Protein AF-A0A1T5CUP4-F1 (afdb_monomer)

Solvent-accessible surface area (backbone atoms only — not comparable to full-atom values): 6952 Å² total; per-residue (Å²): 133,87,83,72,72,89,68,68,78,17,70,50,44,20,24,32,40,32,34,32,39,70,44,103,41,45,92,84,32,72,38,71,84,4,28,46,71,80,45,76,44,82,78,42,64,52,91,97,54,70,20,29,56,61,45,30,52,75,74,68,69,47,47,60,61,53,47,62,74,63,45,82,56,84,65,60,70,48,52,28,31,39,35,44,26,22,32,49,62,42,76,37,80,79,78,91,37,70,70,46,75,51,70,47,58,75,48,76,45,77,48,51,77,71,60,61,69,72,111

Nearest PDB structures (foldseek):
  7f5z-assembly1_B-2  TM=2.171E-01  e=7.862E-02  Mycobacterium tuberculosis H37Rv
  8gw5-assembly1_B-2  TM=2.230E-01  e=4.053E-01  Staphylococcus aureus subsp. aureus ED98
  7pmn-assembly1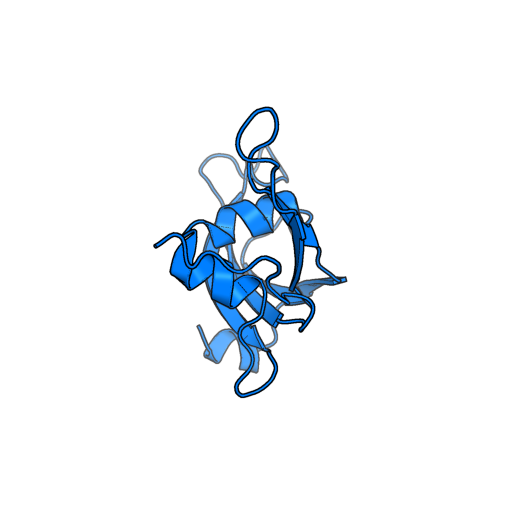_5  TM=1.965E-01  e=1.054E-01  Saccharomyces cerevisiae
  6xtx-assembly1_5  TM=1.970E-01  e=4.831E-01  Homo sapiens
  8s0a-assembly1_6  TM=2.155E-01  e=1.097E+00  Homo sapiens

Mean predicted aligned error: 5.61 Å

Sequence (119 aa):
MNDEPERIDLSSPEDVLIEVIADESPYERRDWKGFKIDTCTVIGGKDGVTGAASYEQSYGGFLDYVLEDIVDCPKQEGWFVVEGVTAEFYKGDGWATDDNIDFECVGIRPATDEERAMA

Structure (mmCIF, N/CA/C/O backbone):
data_AF-A0A1T5CUP4-F1
#
_entry.id   AF-A0A1T5CUP4-F1
#
loop_
_atom_site.group_PDB
_atom_site.id
_atom_site.type_symbol
_atom_site.label_atom_id
_atom_site.label_alt_id
_atom_site.label_comp_id
_atom_site.label_asym_id
_atom_site.label_entity_id
_atom_site.label_seq_id
_atom_site.pdbx_PDB_ins_code
_atom_site.Cartn_x
_atom_site.Cartn_y
_atom_site.Cartn_z
_atom_site.occupancy
_atom_site.B_iso_or_equiv
_atom_site.auth_seq_id
_atom_site.auth_comp_id
_atom_site.auth_asym_id
_atom_site.auth_atom_id
_atom_site.pdbx_PDB_model_num
ATOM 1 N N . MET A 1 1 ? 28.934 4.507 -15.491 1.00 39.47 1 MET A N 1
ATOM 2 C CA . MET A 1 1 ? 28.253 3.271 -15.912 1.00 39.47 1 MET A CA 1
ATOM 3 C C . MET A 1 1 ? 26.833 3.454 -15.426 1.00 39.47 1 MET A C 1
ATOM 5 O O . MET A 1 1 ? 26.652 3.498 -14.219 1.00 39.47 1 MET A O 1
ATOM 9 N N . ASN A 1 2 ? 25.907 3.780 -16.331 1.00 47.56 2 ASN A N 1
ATOM 10 C CA . ASN A 1 2 ? 24.488 3.889 -15.991 1.00 47.56 2 ASN A CA 1
ATOM 11 C C . ASN A 1 2 ? 23.927 2.470 -16.044 1.00 47.56 2 ASN A C 1
ATOM 13 O O . ASN A 1 2 ? 23.595 1.995 -17.125 1.00 47.56 2 ASN A O 1
ATOM 17 N N . ASP A 1 3 ? 23.901 1.802 -14.895 1.00 52.84 3 ASP A N 1
ATOM 18 C CA . ASP A 1 3 ? 23.304 0.474 -14.716 1.00 52.84 3 ASP A CA 1
ATOM 19 C C . ASP A 1 3 ? 21.844 0.596 -14.244 1.00 52.84 3 ASP A C 1
ATOM 21 O O . ASP A 1 3 ? 21.383 -0.179 -13.410 1.00 52.84 3 ASP A O 1
ATOM 25 N N . GLU A 1 4 ? 21.103 1.592 -14.738 1.00 54.78 4 GLU A N 1
ATOM 26 C CA . GLU A 1 4 ? 19.662 1.644 -14.491 1.00 54.78 4 GLU A CA 1
ATOM 27 C C . GLU A 1 4 ? 18.961 0.682 -15.458 1.00 54.78 4 GLU A C 1
ATOM 29 O O . GLU A 1 4 ? 19.130 0.808 -16.683 1.00 54.78 4 GLU A O 1
ATOM 34 N N . PRO A 1 5 ? 18.217 -0.310 -14.933 1.00 63.12 5 PRO A N 1
ATOM 35 C CA . PRO A 1 5 ? 17.614 -1.356 -15.745 1.00 63.12 5 PRO A CA 1
ATOM 36 C C . PRO A 1 5 ? 16.710 -0.752 -16.825 1.00 63.12 5 PRO A C 1
ATOM 38 O O . PRO A 1 5 ? 15.975 0.201 -16.595 1.00 63.12 5 PRO A O 1
ATOM 41 N N . GLU A 1 6 ? 16.758 -1.303 -18.042 1.00 65.62 6 GLU A N 1
ATOM 42 C CA . GLU A 1 6 ? 15.866 -0.875 -19.135 1.00 65.62 6 GLU A CA 1
ATOM 43 C C . GLU A 1 6 ? 14.388 -1.153 -18.827 1.00 65.62 6 GLU A C 1
ATOM 45 O O . GLU A 1 6 ? 13.507 -0.543 -19.428 1.00 65.62 6 GLU A O 1
ATOM 50 N N . ARG A 1 7 ? 14.126 -2.076 -17.895 1.00 71.62 7 ARG A N 1
ATOM 51 C CA . ARG A 1 7 ? 12.799 -2.443 -17.417 1.00 71.62 7 ARG A CA 1
ATOM 52 C C . ARG A 1 7 ? 12.901 -3.047 -16.019 1.00 71.62 7 ARG A C 1
ATOM 54 O O . ARG A 1 7 ? 13.742 -3.916 -15.792 1.00 71.62 7 ARG A O 1
ATOM 61 N N . ILE A 1 8 ? 12.013 -2.631 -15.126 1.00 83.69 8 ILE A N 1
ATOM 62 C CA . ILE A 1 8 ? 11.800 -3.254 -13.816 1.00 83.69 8 ILE A CA 1
ATOM 63 C C . ILE A 1 8 ? 10.455 -3.982 -13.886 1.00 83.69 8 ILE A C 1
ATOM 65 O O . ILE A 1 8 ? 9.480 -3.431 -14.395 1.00 83.69 8 ILE A O 1
ATOM 69 N N . ASP A 1 9 ? 10.414 -5.241 -13.452 1.00 88.19 9 ASP A N 1
ATOM 70 C CA . ASP A 1 9 ? 9.164 -5.999 -13.366 1.00 88.19 9 ASP A CA 1
ATOM 71 C C . ASP A 1 9 ? 8.546 -5.810 -11.978 1.00 88.19 9 ASP A C 1
ATOM 73 O O . ASP A 1 9 ? 8.999 -6.417 -11.011 1.00 88.19 9 ASP A O 1
ATOM 77 N N . LEU A 1 10 ? 7.527 -4.952 -11.901 1.00 92.31 10 LEU A N 1
ATOM 78 C CA . LEU A 1 10 ? 6.756 -4.658 -10.688 1.00 92.31 10 LEU A CA 1
ATOM 79 C C . LEU A 1 10 ? 5.325 -5.224 -10.774 1.00 92.31 10 LEU A C 1
ATOM 81 O O . LEU A 1 10 ? 4.418 -4.767 -10.079 1.00 92.31 10 LEU A O 1
ATOM 85 N N . SER A 1 11 ? 5.118 -6.233 -11.630 1.00 94.00 11 SER A N 1
ATOM 86 C CA . SER A 1 11 ? 3.806 -6.856 -11.857 1.00 94.00 11 SER A CA 1
ATOM 87 C C . SER A 1 11 ? 3.409 -7.887 -10.797 1.00 94.00 11 SER A C 1
ATOM 89 O O . SER A 1 11 ? 2.272 -8.358 -10.789 1.00 94.00 11 SER A O 1
ATOM 91 N N . SER A 1 12 ? 4.334 -8.274 -9.910 1.00 95.06 12 SER A N 1
ATOM 92 C CA . SER A 1 12 ? 4.017 -9.172 -8.799 1.00 95.06 12 SER A CA 1
ATOM 93 C C . SER A 1 12 ? 3.212 -8.409 -7.742 1.00 95.06 12 SER A C 1
ATOM 95 O O . SER A 1 12 ? 3.762 -7.470 -7.168 1.00 95.06 12 SER A O 1
ATOM 97 N N . PRO A 1 13 ? 1.958 -8.808 -7.458 1.00 96.69 13 PRO A N 1
ATOM 98 C CA . PRO A 1 13 ? 1.101 -8.087 -6.526 1.00 96.69 13 PRO A CA 1
ATOM 99 C C . PRO A 1 13 ? 1.613 -8.198 -5.089 1.00 96.69 13 PRO A C 1
ATOM 101 O O . PRO A 1 13 ? 2.053 -9.273 -4.663 1.00 96.69 13 PRO A O 1
ATOM 104 N N . GLU A 1 14 ? 1.507 -7.097 -4.352 1.00 97.56 14 GLU A N 1
ATOM 105 C CA . GLU A 1 14 ? 1.799 -7.013 -2.921 1.00 97.56 14 GLU A CA 1
ATOM 106 C C . GLU A 1 14 ? 0.615 -6.420 -2.155 1.00 97.56 14 GLU A C 1
ATOM 108 O O . GLU A 1 14 ? -0.045 -5.500 -2.631 1.00 97.56 14 GLU A O 1
ATOM 113 N N . ASP A 1 15 ? 0.360 -6.936 -0.956 1.00 97.69 15 ASP A N 1
ATOM 114 C CA . ASP A 1 15 ? -0.683 -6.408 -0.077 1.00 97.69 15 ASP A CA 1
ATOM 115 C C . ASP A 1 15 ? -0.041 -5.515 0.982 1.00 97.69 15 ASP A C 1
ATOM 117 O O . ASP A 1 15 ? 0.969 -5.886 1.593 1.00 97.69 15 ASP A O 1
ATOM 121 N N . VAL A 1 16 ? -0.640 -4.350 1.225 1.00 97.38 16 VAL A N 1
ATOM 122 C CA . VAL A 1 16 ? -0.112 -3.354 2.162 1.00 97.38 16 VAL A CA 1
ATOM 123 C C . VAL A 1 16 ? -1.116 -3.093 3.275 1.00 97.38 16 VAL A C 1
ATOM 125 O O . VAL A 1 16 ? -2.243 -2.668 3.028 1.00 97.38 16 VAL A O 1
ATOM 128 N N . LEU A 1 17 ? -0.695 -3.330 4.513 1.00 97.50 17 LEU A N 1
ATOM 129 C CA . LEU A 1 17 ? -1.415 -2.944 5.716 1.00 97.50 17 LEU A CA 1
ATOM 130 C C . LEU A 1 17 ? -1.189 -1.458 5.980 1.00 97.50 17 LEU A C 1
ATOM 132 O O . LEU A 1 17 ? -0.042 -1.017 6.043 1.00 97.50 17 LEU A O 1
ATOM 136 N N . ILE A 1 18 ? -2.271 -0.709 6.170 1.00 97.19 18 ILE A N 1
ATOM 137 C CA . ILE A 1 18 ? -2.233 0.713 6.502 1.00 97.19 18 ILE A CA 1
ATOM 138 C C . ILE A 1 18 ? -3.033 1.017 7.767 1.00 97.19 18 ILE A C 1
ATOM 140 O O . ILE A 1 18 ? -4.110 0.453 7.988 1.00 97.19 18 ILE A O 1
ATOM 144 N N . GLU A 1 19 ? -2.533 1.953 8.567 1.00 96.81 19 GLU A N 1
ATOM 145 C CA . GLU A 1 19 ? -3.297 2.599 9.633 1.00 96.81 19 GLU A CA 1
ATOM 146 C C . GLU A 1 19 ? -3.798 3.955 9.149 1.00 96.81 19 GLU A C 1
ATOM 148 O O . GLU A 1 19 ? -3.012 4.841 8.819 1.00 96.81 19 GLU A O 1
ATOM 153 N N . VAL A 1 20 ? -5.116 4.121 9.119 1.00 96.38 20 VAL A N 1
ATOM 154 C CA . VAL A 1 20 ? -5.764 5.385 8.782 1.00 96.38 20 VAL A CA 1
ATOM 155 C C . VAL A 1 20 ? -6.179 6.074 10.070 1.00 96.38 20 VAL A C 1
ATOM 157 O O . VAL A 1 20 ? -6.969 5.527 10.845 1.00 96.38 20 VAL A O 1
ATOM 160 N N . ILE A 1 21 ? -5.697 7.296 10.267 1.00 94.88 21 ILE A N 1
ATOM 161 C CA . ILE A 1 21 ? -6.063 8.138 11.408 1.00 94.88 21 ILE A CA 1
ATOM 162 C C . ILE A 1 21 ? -6.709 9.434 10.937 1.00 94.88 21 ILE A C 1
ATOM 164 O O . ILE A 1 21 ? -6.508 9.886 9.804 1.00 94.88 21 ILE A O 1
ATOM 168 N N . ALA A 1 22 ? -7.508 10.039 11.809 1.00 92.38 22 ALA A N 1
ATOM 169 C CA . ALA A 1 22 ? -8.023 11.372 11.577 1.00 92.38 22 ALA A CA 1
ATOM 170 C C . ALA A 1 22 ? -6.872 12.383 11.558 1.00 92.38 22 ALA A C 1
ATOM 172 O O . ALA A 1 22 ? -6.012 12.388 12.442 1.00 92.38 22 ALA A O 1
ATOM 173 N N . ASP A 1 23 ? -6.894 13.274 10.572 1.00 83.62 23 ASP A N 1
ATOM 174 C CA . ASP A 1 23 ? -6.109 14.502 10.636 1.00 83.62 23 ASP A CA 1
ATOM 175 C C . ASP A 1 23 ? -6.905 15.577 11.400 1.00 83.62 23 ASP A C 1
ATOM 177 O O . ASP A 1 23 ? -7.983 15.303 11.923 1.00 83.62 23 ASP A O 1
ATOM 181 N N . GLU A 1 24 ? -6.429 16.817 11.493 1.00 74.31 24 GLU A N 1
ATOM 182 C CA . GLU A 1 24 ? -7.092 17.875 12.277 1.00 74.31 24 GLU A CA 1
ATOM 183 C C . GLU A 1 24 ? -8.516 18.246 11.783 1.00 74.31 24 GLU A C 1
ATOM 185 O O . GLU A 1 24 ? -9.255 18.931 12.492 1.00 74.31 24 GLU A O 1
ATOM 190 N N . SER A 1 25 ? -8.940 17.798 10.589 1.00 69.44 25 SER A N 1
ATOM 191 C CA . SER A 1 25 ? -10.218 18.173 9.939 1.00 69.44 25 SER A CA 1
ATOM 192 C C . SER A 1 25 ? -11.121 17.000 9.469 1.00 69.44 25 SER A C 1
ATOM 194 O O . SER A 1 25 ? -11.726 17.087 8.394 1.00 69.44 25 SER A O 1
ATOM 196 N N . PRO A 1 26 ? -11.318 15.918 10.249 1.00 65.88 26 PRO A N 1
ATOM 197 C CA . PRO A 1 26 ? -11.981 14.692 9.779 1.00 65.88 26 PRO A CA 1
ATOM 198 C C . PRO A 1 26 ? -13.515 14.833 9.734 1.00 65.88 26 PRO A C 1
ATOM 200 O O . PRO A 1 26 ? -14.220 14.125 9.016 1.00 65.88 26 PRO A O 1
ATOM 203 N N . TYR A 1 27 ? -14.065 15.771 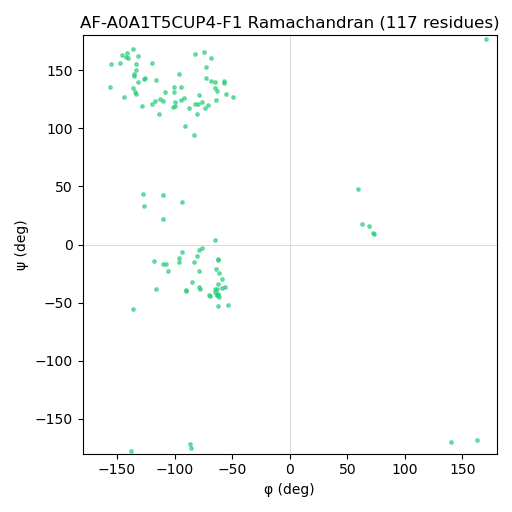10.513 1.00 67.75 27 TYR A N 1
ATOM 204 C CA . TYR A 1 27 ? -15.507 16.003 10.630 1.00 67.75 27 TYR A CA 1
ATOM 205 C C . TYR A 1 27 ? -16.058 16.891 9.508 1.00 67.75 27 TYR A C 1
ATOM 207 O O . TYR A 1 27 ? -17.270 16.926 9.289 1.00 67.75 27 TYR A O 1
ATOM 215 N N . GLU A 1 28 ? -15.172 17.580 8.784 1.00 76.25 28 GLU A N 1
ATOM 216 C CA . GLU A 1 28 ? -15.516 18.473 7.675 1.00 76.25 28 GLU A CA 1
ATOM 217 C C . GLU A 1 28 ? -15.182 17.863 6.307 1.00 76.25 28 GLU A C 1
ATOM 219 O O . GLU A 1 28 ? -15.796 18.237 5.304 1.00 76.25 28 GLU A O 1
ATOM 224 N N . ARG A 1 29 ? -14.245 16.903 6.251 1.00 81.12 29 ARG A N 1
ATOM 225 C CA . ARG A 1 29 ? -13.790 16.249 5.017 1.00 81.12 29 ARG A CA 1
ATOM 226 C C . ARG A 1 29 ? -13.712 14.734 5.178 1.00 81.12 29 ARG A C 1
ATOM 228 O O . ARG A 1 29 ? -13.141 14.230 6.132 1.00 81.12 29 ARG A O 1
ATOM 235 N N . ARG A 1 30 ? -14.297 14.010 4.219 1.00 84.88 30 ARG A N 1
ATOM 236 C CA . ARG A 1 30 ? -14.332 12.534 4.174 1.00 84.88 30 ARG A CA 1
ATOM 237 C C . ARG A 1 30 ? -13.459 11.978 3.046 1.00 84.88 30 ARG A C 1
ATOM 239 O O . ARG A 1 30 ? -13.898 11.109 2.294 1.00 84.88 30 ARG A O 1
ATOM 246 N N . ASP A 1 31 ? -12.279 12.556 2.900 1.00 90.88 31 ASP A N 1
ATOM 247 C CA . ASP A 1 31 ? -11.237 12.215 1.933 1.00 90.88 31 ASP A CA 1
ATOM 248 C C . ASP A 1 31 ? -9.863 12.263 2.632 1.00 90.88 31 ASP A C 1
ATOM 250 O O . ASP A 1 31 ? -9.787 12.559 3.828 1.00 90.88 31 ASP A O 1
ATOM 254 N N . TRP A 1 32 ? -8.780 12.028 1.890 1.00 92.69 32 TRP A N 1
ATOM 255 C CA . TRP A 1 32 ? -7.398 12.104 2.389 1.00 92.69 32 TRP A CA 1
ATOM 256 C C . TRP A 1 32 ? -6.945 13.514 2.829 1.00 92.69 32 TRP A C 1
ATOM 258 O O . TRP A 1 32 ? -5.800 13.721 3.197 1.00 92.69 32 TRP A O 1
ATOM 268 N N . LYS A 1 33 ? -7.823 14.529 2.818 1.00 89.88 33 LYS A N 1
ATOM 269 C CA . LYS A 1 33 ? -7.550 15.831 3.461 1.00 89.88 33 LYS A CA 1
ATOM 270 C C . LYS A 1 33 ? -8.145 15.935 4.863 1.00 89.88 33 LYS A C 1
ATOM 272 O O . LYS A 1 33 ? -7.916 16.937 5.536 1.00 89.88 33 LYS A O 1
ATOM 277 N N . GLY A 1 34 ? -9.004 14.991 5.248 1.00 91.38 34 GLY A N 1
ATOM 278 C CA . GLY A 1 34 ? -9.529 14.847 6.608 1.00 91.38 34 GLY A CA 1
ATOM 279 C C . GLY A 1 34 ? -8.935 13.651 7.354 1.00 91.38 34 GLY A C 1
ATOM 280 O O . GLY A 1 34 ? -9.027 13.592 8.576 1.00 91.38 34 GLY A O 1
ATOM 281 N N . PHE A 1 35 ? -8.320 12.723 6.627 1.00 94.06 35 PHE A N 1
ATOM 282 C CA . PHE A 1 35 ? -7.653 11.527 7.132 1.00 94.06 35 PHE A CA 1
ATOM 283 C C . PHE A 1 35 ? -6.284 11.411 6.479 1.00 94.06 35 PHE A C 1
ATOM 285 O O . PHE A 1 35 ? -6.073 11.996 5.424 1.00 94.06 35 PHE A O 1
ATOM 292 N N . LYS A 1 36 ? -5.397 10.616 7.062 1.00 94.00 36 LYS A N 1
ATOM 293 C CA . LYS A 1 36 ? -4.087 10.300 6.487 1.00 94.00 36 LYS A CA 1
ATOM 294 C C . LYS A 1 36 ? -3.684 8.873 6.824 1.00 94.00 36 LYS A C 1
ATOM 296 O O . LYS A 1 36 ? -4.240 8.283 7.758 1.00 94.00 36 LYS A O 1
ATOM 301 N N . ILE A 1 37 ? -2.706 8.351 6.098 1.00 95.44 37 ILE A N 1
ATOM 302 C CA . ILE A 1 37 ? -2.021 7.109 6.459 1.00 95.44 37 ILE A CA 1
ATOM 303 C C . ILE A 1 37 ? -0.932 7.434 7.497 1.00 95.44 37 ILE A C 1
ATOM 305 O O . ILE A 1 37 ? -0.059 8.257 7.243 1.00 95.44 37 ILE A O 1
ATOM 309 N N . ASP A 1 38 ? -0.997 6.827 8.685 1.00 94.12 38 ASP A N 1
ATOM 310 C CA . ASP A 1 38 ? 0.020 7.002 9.741 1.00 94.12 38 ASP A CA 1
ATOM 311 C C . ASP A 1 38 ? 1.141 5.967 9.625 1.00 94.12 38 ASP A C 1
ATOM 313 O O . ASP A 1 38 ? 2.321 6.274 9.788 1.00 94.12 38 ASP A O 1
ATOM 317 N N . THR A 1 39 ? 0.767 4.730 9.296 1.00 91.81 39 THR A N 1
ATOM 318 C CA . 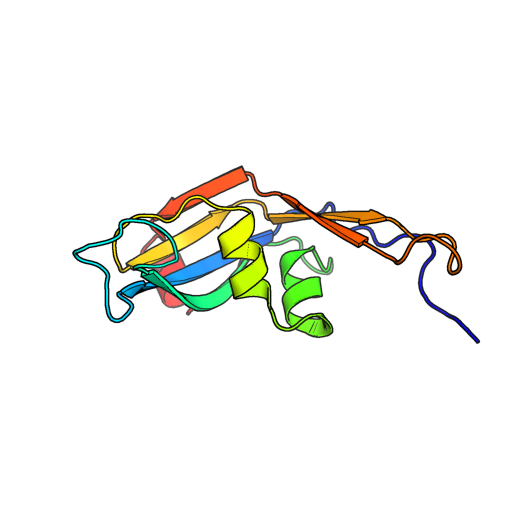THR A 1 39 ? 1.702 3.627 9.077 1.00 91.81 39 THR A CA 1
ATOM 319 C C . THR A 1 39 ? 1.324 2.850 7.823 1.00 91.81 39 THR A C 1
ATOM 321 O O . THR A 1 39 ? 0.145 2.695 7.506 1.00 91.81 39 THR A O 1
ATOM 324 N N . CYS A 1 40 ? 2.333 2.360 7.100 1.00 92.19 40 CYS A N 1
ATOM 325 C CA . CYS A 1 40 ? 2.169 1.434 5.983 1.00 92.19 40 CYS A CA 1
ATOM 326 C C . CYS A 1 40 ? 3.211 0.308 6.074 1.00 92.19 40 CYS A C 1
ATOM 328 O O . CYS A 1 40 ? 4.38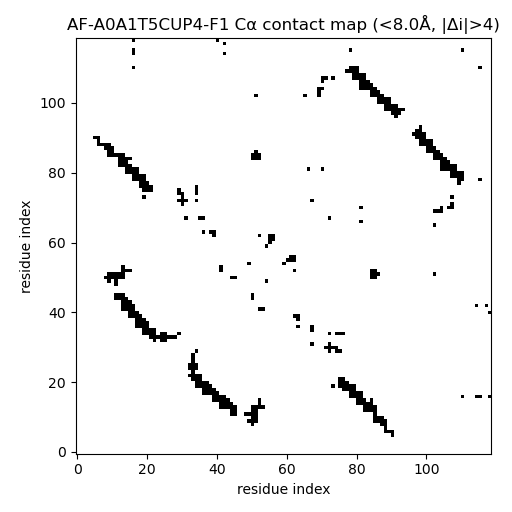2 0.544 6.376 1.00 92.19 40 CYS A O 1
ATOM 330 N N . THR A 1 41 ? 2.788 -0.939 5.872 1.00 93.44 41 THR A N 1
ATOM 331 C CA . THR A 1 41 ? 3.639 -2.135 5.976 1.00 93.44 41 THR A CA 1
ATOM 332 C C . THR A 1 41 ? 3.236 -3.157 4.923 1.00 93.44 41 THR A C 1
ATOM 334 O O . THR A 1 41 ? 2.071 -3.535 4.840 1.00 93.44 41 THR A O 1
ATOM 337 N N . VAL A 1 42 ? 4.192 -3.636 4.126 1.00 94.81 42 VAL A N 1
ATOM 338 C CA . VAL A 1 42 ? 3.949 -4.725 3.169 1.00 94.81 42 VAL A CA 1
ATOM 339 C C . VAL A 1 42 ? 3.765 -6.037 3.940 1.00 94.81 42 VAL A C 1
ATOM 341 O O . VAL A 1 42 ? 4.660 -6.462 4.670 1.00 94.81 42 VAL A O 1
ATOM 344 N N . ILE A 1 43 ? 2.601 -6.673 3.791 1.00 94.62 43 ILE A N 1
ATOM 345 C CA . ILE A 1 43 ? 2.210 -7.895 4.522 1.00 94.62 43 ILE A CA 1
ATOM 346 C C . ILE A 1 43 ? 1.961 -9.101 3.610 1.00 94.62 43 ILE A C 1
ATOM 348 O O . ILE A 1 43 ? 1.909 -10.233 4.092 1.00 94.62 43 ILE A O 1
ATOM 352 N N . GLY A 1 44 ? 1.823 -8.878 2.304 1.00 90.00 44 GLY A N 1
ATOM 353 C CA . GLY A 1 44 ? 1.612 -9.921 1.306 1.00 90.00 44 GLY A CA 1
ATOM 354 C C . GLY A 1 44 ? 2.490 -9.695 0.085 1.00 90.00 44 GLY A C 1
ATOM 355 O O . GLY A 1 44 ? 2.777 -8.560 -0.280 1.00 90.00 44 GLY A O 1
ATOM 356 N N . GLY A 1 45 ? 2.927 -10.783 -0.542 1.00 91.25 45 GLY A N 1
ATOM 357 C CA . GLY A 1 45 ? 3.803 -10.744 -1.705 1.00 91.25 45 GLY A CA 1
ATOM 358 C C . GLY A 1 45 ? 4.319 -12.131 -2.064 1.00 91.25 45 GLY A C 1
ATOM 359 O O . GLY A 1 45 ? 4.040 -13.124 -1.386 1.00 91.25 45 GLY A O 1
ATOM 360 N N . LYS A 1 46 ? 5.076 -12.215 -3.156 1.00 90.69 46 LYS A N 1
ATOM 361 C CA . LYS A 1 46 ? 5.690 -13.466 -3.600 1.00 90.69 46 LYS A CA 1
ATOM 362 C C . LYS A 1 46 ? 7.115 -13.577 -3.064 1.00 90.69 46 LYS A C 1
ATOM 364 O O . LYS A 1 46 ? 7.954 -12.733 -3.361 1.00 90.69 46 LYS A O 1
ATOM 369 N N . ASP A 1 47 ? 7.406 -14.667 -2.355 1.00 87.25 47 ASP A N 1
ATOM 370 C CA . ASP A 1 47 ? 8.737 -14.936 -1.800 1.00 87.25 47 ASP A CA 1
ATOM 371 C C . ASP A 1 47 ? 9.861 -14.757 -2.832 1.00 87.25 47 ASP A C 1
ATOM 373 O O . ASP A 1 47 ? 9.853 -15.354 -3.915 1.00 87.25 47 ASP A O 1
ATOM 377 N N . GLY A 1 48 ? 10.859 -13.950 -2.464 1.00 85.38 48 GLY A N 1
ATOM 378 C CA . GLY A 1 48 ? 12.033 -13.674 -3.292 1.00 85.38 48 GLY A CA 1
ATOM 379 C C . GLY A 1 48 ? 11.775 -12.760 -4.494 1.00 85.38 48 GLY A C 1
ATOM 380 O O . GLY A 1 48 ? 12.667 -12.625 -5.331 1.00 85.38 48 GLY A O 1
ATOM 381 N N . VAL A 1 49 ? 10.595 -12.143 -4.594 1.00 88.69 49 VAL A N 1
ATOM 382 C CA . VAL A 1 49 ? 10.253 -11.152 -5.620 1.00 88.69 49 VAL A CA 1
ATOM 383 C C . VAL A 1 49 ? 9.954 -9.820 -4.941 1.00 88.69 49 VAL A C 1
ATOM 385 O O . VAL A 1 49 ? 9.081 -9.745 -4.086 1.00 88.69 49 VAL A O 1
ATOM 388 N N . THR A 1 50 ? 10.676 -8.769 -5.327 1.00 91.06 50 THR A N 1
ATOM 389 C CA . THR A 1 50 ? 10.365 -7.393 -4.915 1.00 91.06 50 THR A CA 1
ATOM 390 C C . THR A 1 50 ? 9.243 -6.867 -5.803 1.00 91.06 50 THR A C 1
ATOM 392 O O . THR A 1 50 ? 9.459 -6.707 -7.005 1.00 91.06 50 THR A O 1
ATOM 395 N N . GLY A 1 51 ? 8.055 -6.646 -5.239 1.00 92.06 51 GLY A N 1
ATOM 396 C CA . GLY A 1 51 ? 6.947 -6.007 -5.947 1.00 92.06 51 GLY A CA 1
ATOM 397 C C . GLY A 1 51 ? 6.997 -4.480 -5.863 1.00 92.06 51 GLY A C 1
ATOM 398 O O . GLY A 1 51 ? 7.980 -3.886 -5.407 1.00 92.06 51 GLY A O 1
ATOM 399 N N . ALA A 1 52 ? 5.929 -3.845 -6.345 1.00 93.31 52 ALA A N 1
ATOM 400 C CA . ALA A 1 52 ? 5.823 -2.392 -6.442 1.00 93.31 52 ALA A CA 1
ATOM 401 C C . ALA A 1 52 ? 5.873 -1.685 -5.080 1.00 93.31 52 ALA A C 1
ATOM 403 O O . ALA A 1 52 ? 6.577 -0.686 -4.937 1.00 93.31 52 ALA A O 1
ATOM 404 N N . ALA A 1 53 ? 5.168 -2.207 -4.074 1.00 93.81 53 ALA A N 1
ATOM 405 C CA . ALA A 1 53 ? 5.095 -1.588 -2.756 1.00 93.81 53 ALA A CA 1
ATOM 406 C C . ALA A 1 53 ? 6.438 -1.688 -2.022 1.00 93.81 53 ALA A C 1
ATOM 408 O O . ALA A 1 53 ? 6.931 -0.694 -1.491 1.00 93.81 53 ALA A O 1
ATOM 409 N N . SER A 1 54 ? 7.081 -2.857 -2.059 1.00 93.75 54 SER A N 1
ATOM 410 C CA . SER A 1 54 ? 8.420 -3.061 -1.497 1.00 93.75 54 SER A CA 1
ATOM 411 C C . SER A 1 54 ? 9.476 -2.208 -2.199 1.00 93.75 54 SER A C 1
ATOM 413 O O . SER A 1 54 ? 10.393 -1.698 -1.545 1.00 93.75 54 SER A O 1
ATOM 415 N N . TYR A 1 55 ? 9.365 -2.048 -3.523 1.00 91.31 55 TYR A N 1
ATOM 416 C CA . TYR A 1 55 ? 10.242 -1.172 -4.298 1.00 91.31 55 TYR A CA 1
ATOM 417 C C . TYR A 1 55 ? 10.085 0.285 -3.849 1.00 91.31 55 TYR A C 1
ATOM 419 O O . TYR A 1 55 ? 11.070 0.912 -3.453 1.00 91.31 55 TYR A O 1
ATOM 427 N N . GLU A 1 56 ? 8.854 0.797 -3.819 1.00 91.44 56 GLU A N 1
ATOM 428 C CA . GLU A 1 56 ? 8.570 2.176 -3.417 1.00 91.44 56 GLU A CA 1
ATOM 429 C C . GLU A 1 56 ? 8.983 2.444 -1.966 1.00 91.44 56 GLU A C 1
ATOM 431 O O . GLU A 1 56 ? 9.647 3.438 -1.682 1.00 91.44 56 GLU A O 1
ATOM 436 N N . GLN A 1 57 ? 8.703 1.518 -1.046 1.00 87.56 57 GLN A N 1
ATOM 437 C CA . GLN A 1 57 ? 9.104 1.647 0.357 1.00 87.56 57 GLN A CA 1
ATOM 438 C C . GLN A 1 57 ? 10.631 1.704 0.532 1.00 87.56 57 GLN A C 1
ATOM 440 O O . GLN A 1 57 ? 11.126 2.395 1.423 1.00 87.56 57 GLN A O 1
ATOM 445 N N . SER A 1 58 ? 11.385 0.990 -0.310 1.00 84.25 58 SER A N 1
ATOM 446 C CA . SER A 1 58 ? 12.848 0.902 -0.211 1.00 84.25 58 SER A CA 1
ATOM 447 C C . SER A 1 58 ? 13.584 2.047 -0.910 1.00 84.25 58 SER A C 1
ATOM 449 O O . SER A 1 58 ? 14.672 2.424 -0.468 1.00 84.25 58 SER A O 1
ATOM 451 N N . TYR A 1 59 ? 13.030 2.573 -2.005 1.00 72.75 59 TYR A N 1
ATOM 452 C CA . TYR A 1 59 ? 13.715 3.528 -2.883 1.00 72.75 59 TYR A CA 1
ATOM 453 C C . TYR A 1 59 ? 13.051 4.906 -2.939 1.00 72.75 59 TYR A C 1
ATOM 455 O O . TYR A 1 59 ? 13.767 5.906 -2.988 1.00 72.75 59 TYR A O 1
ATOM 463 N N . GLY A 1 60 ? 11.719 4.961 -2.928 1.00 63.53 60 GLY A N 1
ATOM 464 C CA . GLY A 1 60 ? 10.948 6.202 -3.014 1.00 63.53 60 GLY A CA 1
ATOM 465 C C . GLY A 1 60 ? 10.657 6.813 -1.645 1.00 63.53 60 GLY A C 1
ATOM 466 O O . GLY A 1 60 ? 10.796 8.018 -1.469 1.00 63.53 60 GLY A O 1
ATOM 467 N N . GLY A 1 61 ? 10.357 5.987 -0.638 1.00 75.69 61 GLY A N 1
ATOM 468 C CA . GLY A 1 61 ? 10.104 6.421 0.740 1.00 75.69 61 GLY A CA 1
ATOM 469 C C . GLY A 1 61 ? 8.763 7.136 0.949 1.00 75.69 61 GLY A C 1
ATOM 470 O O . GLY A 1 61 ? 8.545 7.673 2.032 1.00 75.69 61 GLY A O 1
ATOM 471 N N . PHE A 1 62 ? 7.883 7.127 -0.059 1.00 86.50 62 PHE A N 1
ATOM 472 C CA . PHE A 1 62 ? 6.593 7.827 -0.080 1.00 86.50 62 PHE A CA 1
ATOM 473 C C . PHE A 1 62 ? 5.426 6.883 -0.420 1.00 86.50 62 PHE A C 1
ATOM 475 O O . PHE A 1 62 ? 4.460 7.279 -1.073 1.00 86.50 62 PHE A O 1
ATOM 482 N N . LEU A 1 63 ? 5.522 5.612 -0.004 1.00 92.31 63 LEU A N 1
ATOM 483 C CA . LEU A 1 63 ? 4.489 4.605 -0.274 1.00 92.31 63 LEU A CA 1
ATOM 484 C C . LEU A 1 63 ? 3.113 5.043 0.254 1.00 92.31 63 LEU A C 1
ATOM 486 O O . LEU A 1 63 ? 2.110 4.799 -0.398 1.00 92.31 63 LEU A O 1
ATOM 490 N N . ASP A 1 64 ? 3.058 5.727 1.392 1.00 94.00 64 ASP A N 1
ATOM 491 C CA . ASP A 1 64 ? 1.848 6.350 1.932 1.00 94.00 64 ASP A CA 1
ATOM 492 C C . ASP A 1 64 ? 1.171 7.287 0.918 1.00 94.00 64 ASP A C 1
ATOM 494 O O . ASP A 1 64 ? -0.001 7.097 0.603 1.00 94.00 64 ASP A O 1
ATOM 498 N N . TYR A 1 65 ? 1.915 8.225 0.329 1.00 92.50 65 TYR A N 1
ATOM 499 C CA . TYR A 1 65 ? 1.375 9.142 -0.680 1.00 92.50 65 TYR A CA 1
ATOM 500 C C . TYR A 1 65 ? 0.931 8.424 -1.956 1.00 92.50 65 TYR A C 1
ATOM 502 O O . TYR A 1 65 ? -0.089 8.789 -2.539 1.00 92.50 65 TYR A O 1
ATOM 510 N N . VAL A 1 66 ? 1.676 7.400 -2.385 1.00 94.56 66 VAL A N 1
ATOM 511 C CA . VAL A 1 66 ? 1.286 6.570 -3.535 1.00 94.56 66 VAL A CA 1
ATOM 512 C C . VAL A 1 66 ? -0.043 5.873 -3.258 1.00 94.56 66 VAL A C 1
ATOM 514 O O . VAL A 1 66 ? -0.938 5.895 -4.100 1.00 94.56 66 VAL A O 1
ATOM 517 N N . LEU A 1 67 ? -0.207 5.291 -2.069 1.00 96.25 67 LEU A N 1
ATOM 518 C CA . LEU A 1 67 ? -1.455 4.642 -1.682 1.00 96.25 67 LEU A CA 1
ATOM 519 C C . LEU A 1 67 ? -2.612 5.648 -1.632 1.00 96.25 67 LEU A C 1
ATOM 521 O O . LEU A 1 67 ? -3.677 5.351 -2.164 1.00 96.25 67 LEU A O 1
ATOM 525 N N . GLU A 1 68 ? -2.413 6.844 -1.074 1.00 95.12 68 GLU A N 1
ATOM 526 C CA . GLU A 1 68 ? -3.439 7.899 -1.054 1.00 95.12 68 GLU A CA 1
ATOM 527 C C . GLU A 1 68 ? -3.915 8.321 -2.458 1.00 95.12 68 GLU A C 1
ATOM 529 O O . GLU A 1 68 ? -5.079 8.705 -2.608 1.00 95.12 68 GLU A O 1
ATOM 534 N N . ASP A 1 69 ? -3.059 8.231 -3.483 1.00 94.44 69 ASP A N 1
ATOM 535 C CA . ASP A 1 69 ? -3.414 8.551 -4.874 1.00 94.44 69 ASP A CA 1
ATOM 536 C C . ASP A 1 69 ? -4.191 7.418 -5.568 1.00 94.44 69 ASP A C 1
ATOM 538 O O . ASP A 1 69 ? -5.125 7.678 -6.331 1.00 94.44 69 ASP A O 1
ATOM 542 N N . ILE A 1 70 ? -3.855 6.155 -5.274 1.00 95.50 70 ILE A N 1
ATOM 543 C CA . ILE A 1 70 ? -4.434 4.990 -5.968 1.00 95.50 70 ILE A CA 1
ATOM 544 C C . ILE A 1 70 ? -5.626 4.347 -5.244 1.00 95.50 70 ILE A C 1
ATOM 546 O O . ILE A 1 70 ? -6.342 3.553 -5.860 1.00 95.50 70 ILE A O 1
ATOM 550 N N . VAL A 1 71 ? -5.866 4.657 -3.960 1.00 95.69 71 VAL A N 1
ATOM 551 C CA . VAL A 1 71 ? -7.032 4.159 -3.207 1.00 95.69 71 VAL A CA 1
ATOM 552 C C . VAL A 1 71 ? -7.988 5.255 -2.752 1.00 95.69 71 VAL A C 1
ATOM 554 O O . VAL A 1 71 ? -7.606 6.309 -2.243 1.00 95.69 71 VAL A O 1
ATOM 557 N N . ASP A 1 72 ? -9.284 4.945 -2.821 1.00 94.19 72 ASP A N 1
ATOM 558 C CA . ASP A 1 72 ? -10.312 5.753 -2.175 1.00 94.19 72 ASP A CA 1
ATOM 559 C C . ASP A 1 72 ? -10.130 5.750 -0.649 1.00 94.19 72 ASP A C 1
ATOM 561 O O . ASP A 1 72 ? -10.047 4.696 -0.012 1.00 94.19 72 ASP A O 1
ATOM 565 N N . CYS A 1 73 ? -10.170 6.939 -0.041 1.00 93.44 73 CYS A N 1
ATOM 566 C CA . CYS A 1 73 ? -10.135 7.079 1.412 1.00 93.44 73 CYS A CA 1
ATOM 567 C 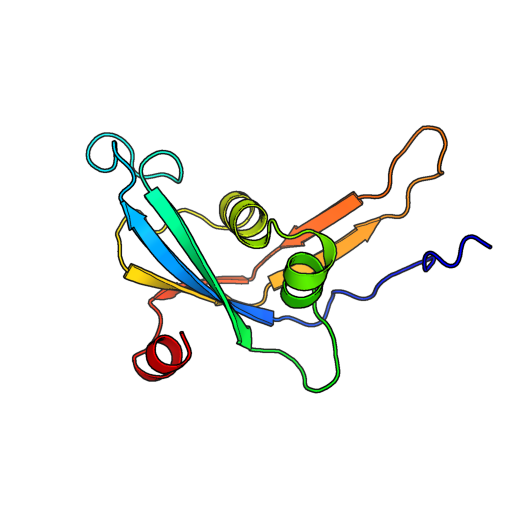C . CYS A 1 73 ? -11.270 6.270 2.078 1.00 93.44 73 CYS A C 1
ATOM 569 O O . CYS A 1 73 ? -12.440 6.473 1.721 1.00 93.44 73 CYS A O 1
ATOM 571 N N . PRO A 1 74 ? -10.982 5.434 3.101 1.00 93.25 74 PRO A N 1
ATOM 572 C CA . PRO A 1 74 ? -11.995 4.670 3.838 1.00 93.25 74 PRO A CA 1
ATOM 573 C C . PRO A 1 74 ? -13.028 5.512 4.596 1.00 93.25 74 PRO A C 1
ATOM 575 O O . PRO A 1 74 ? -14.064 4.991 5.013 1.00 93.25 74 PRO A O 1
ATOM 578 N N . LYS A 1 75 ? -12.775 6.820 4.761 1.00 92.50 75 LYS A N 1
ATOM 579 C CA . LYS A 1 75 ? -13.660 7.798 5.432 1.00 92.50 75 LYS A CA 1
ATOM 580 C C . LYS A 1 75 ? -13.900 7.511 6.916 1.00 92.50 75 LYS A C 1
ATOM 582 O O . LYS A 1 75 ? -14.873 8.010 7.484 1.00 92.50 75 LYS A O 1
ATOM 587 N N . GLN A 1 76 ? -13.049 6.690 7.519 1.00 92.50 76 GLN A N 1
ATOM 588 C CA . GLN A 1 76 ? -13.070 6.336 8.931 1.00 92.50 76 GLN A CA 1
ATOM 589 C C . GLN A 1 76 ? -11.665 5.918 9.372 1.00 92.50 76 GLN A C 1
ATOM 591 O O . GLN A 1 76 ? -10.873 5.450 8.554 1.00 92.50 76 GLN A O 1
ATOM 596 N N . GLU A 1 77 ? -11.393 6.056 10.665 1.00 94.88 77 GLU A N 1
ATOM 597 C CA . GLU A 1 77 ? -10.150 5.583 11.270 1.00 94.88 77 GLU A CA 1
ATOM 598 C C . GLU A 1 77 ? -10.131 4.055 11.375 1.00 94.88 77 GLU A C 1
ATOM 600 O O . GLU A 1 77 ? -11.178 3.408 11.504 1.00 94.88 77 GLU A O 1
ATOM 605 N N . GLY A 1 78 ? -8.933 3.479 11.364 1.00 95.88 78 GLY A N 1
ATOM 606 C CA . GLY A 1 78 ? -8.714 2.059 11.596 1.00 95.88 78 GLY A CA 1
ATOM 607 C C . GLY A 1 78 ? -7.660 1.454 10.682 1.00 95.88 78 GLY A C 1
ATOM 608 O O . GLY A 1 78 ? -6.948 2.148 9.965 1.00 95.88 78 GLY A O 1
ATOM 609 N N . TRP A 1 79 ? -7.589 0.128 10.717 1.00 97.88 79 TRP A N 1
ATOM 610 C CA . TRP A 1 79 ? -6.620 -0.648 9.955 1.00 97.88 79 TRP A CA 1
ATOM 611 C C . TRP A 1 79 ? -7.257 -1.226 8.696 1.00 97.88 79 TRP A C 1
ATOM 613 O O . TRP A 1 79 ? -8.326 -1.849 8.760 1.00 97.88 79 TRP A O 1
ATOM 623 N N . PHE A 1 80 ? -6.587 -1.049 7.565 1.00 98.19 80 PHE A N 1
ATOM 624 C CA . PHE A 1 80 ? -7.050 -1.480 6.251 1.00 98.19 80 PHE A CA 1
ATOM 625 C C . PHE A 1 80 ? -5.935 -2.192 5.498 1.00 98.19 80 PHE A C 1
ATOM 627 O O . PHE A 1 80 ? -4.760 -1.969 5.762 1.00 98.19 80 PHE A O 1
ATOM 634 N N . VAL 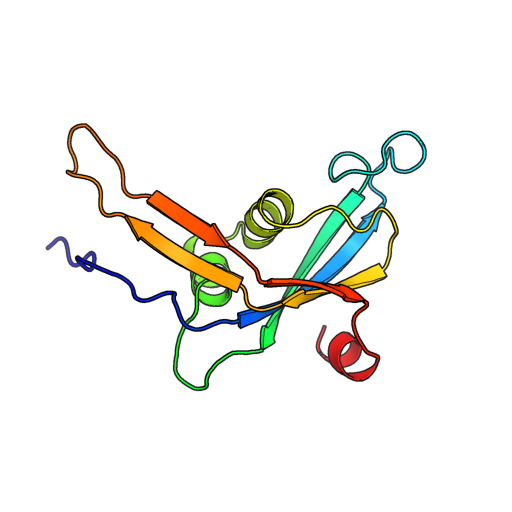A 1 81 ? -6.315 -3.045 4.557 1.00 98.06 81 VAL A N 1
ATOM 635 C CA . VAL A 1 81 ? -5.397 -3.672 3.610 1.00 98.06 81 VAL A CA 1
ATOM 636 C C . VAL A 1 81 ? -5.709 -3.130 2.228 1.00 98.06 81 VAL A C 1
ATOM 638 O O . VAL A 1 81 ? -6.859 -3.203 1.784 1.00 98.06 81 VAL A O 1
ATOM 641 N N . VAL A 1 82 ? -4.689 -2.582 1.576 1.00 97.94 82 VAL A N 1
ATOM 642 C CA . VAL A 1 82 ? -4.693 -2.294 0.144 1.00 97.94 82 VAL A CA 1
ATOM 643 C C . VAL A 1 82 ? -4.212 -3.548 -0.570 1.00 97.94 82 VAL A C 1
ATOM 645 O O . VAL A 1 82 ? -3.099 -4.012 -0.330 1.00 97.94 82 VAL A O 1
ATOM 648 N N . GLU A 1 83 ? -5.078 -4.122 -1.395 1.00 97.94 83 GLU A N 1
ATOM 649 C CA . GLU A 1 83 ? -4.871 -5.432 -2.003 1.00 97.94 83 GLU A CA 1
ATOM 650 C C . GLU A 1 83 ? -4.236 -5.308 -3.389 1.00 97.94 83 GLU A C 1
ATOM 652 O O . GLU A 1 83 ? -4.675 -4.511 -4.225 1.00 97.94 83 GLU A O 1
ATOM 657 N N . GLY A 1 84 ? -3.238 -6.152 -3.649 1.00 96.81 84 GLY A N 1
ATOM 658 C CA . GLY A 1 84 ? -2.647 -6.359 -4.966 1.00 96.81 84 GLY A CA 1
ATOM 659 C C . GLY A 1 84 ? -2.050 -5.109 -5.602 1.00 96.81 84 GLY A C 1
ATOM 660 O O . GLY A 1 84 ? -2.321 -4.837 -6.769 1.00 96.81 84 GLY A O 1
ATOM 661 N N . VAL A 1 85 ? -1.245 -4.364 -4.848 1.00 97.44 85 VAL A N 1
ATOM 662 C CA . VAL A 1 85 ? -0.472 -3.227 -5.352 1.00 97.44 85 VAL A CA 1
ATOM 663 C C . VAL A 1 85 ? 0.544 -3.719 -6.383 1.00 97.44 85 VAL A C 1
ATOM 665 O O . VAL A 1 85 ? 1.364 -4.597 -6.104 1.00 97.44 85 VAL A O 1
ATOM 668 N N . THR A 1 86 ? 0.490 -3.137 -7.576 1.00 97.06 86 THR A N 1
ATOM 669 C CA . THR A 1 86 ? 1.414 -3.378 -8.693 1.00 97.06 86 THR A CA 1
ATOM 670 C C . THR A 1 86 ? 1.814 -2.056 -9.331 1.00 97.06 86 THR A C 1
ATOM 672 O O . THR A 1 86 ? 1.199 -1.026 -9.055 1.00 97.06 86 THR A O 1
ATOM 675 N N . ALA A 1 87 ? 2.822 -2.075 -10.201 1.00 94.44 87 ALA A N 1
ATOM 676 C CA . ALA A 1 87 ? 3.185 -0.892 -10.965 1.00 94.44 87 ALA A CA 1
ATOM 677 C C . ALA A 1 87 ? 3.725 -1.216 -12.360 1.00 94.44 87 ALA A C 1
ATOM 679 O O . ALA A 1 87 ? 4.278 -2.293 -12.611 1.00 94.44 87 ALA A O 1
ATOM 680 N N . GLU A 1 88 ? 3.617 -0.241 -13.256 1.00 92.00 88 GLU A N 1
ATOM 681 C CA . GLU A 1 88 ? 4.253 -0.243 -14.566 1.00 92.00 88 GLU A CA 1
ATOM 682 C C . GLU A 1 88 ? 5.370 0.805 -14.613 1.00 92.00 88 GLU A C 1
ATOM 684 O O . GLU A 1 88 ? 5.151 1.987 -14.360 1.00 92.00 88 GLU A O 1
ATOM 689 N N . PHE A 1 89 ? 6.589 0.363 -14.942 1.00 88.12 89 PHE A N 1
ATOM 690 C CA . PHE A 1 89 ? 7.740 1.250 -15.123 1.00 88.12 89 PHE A CA 1
ATOM 691 C C . PHE A 1 89 ? 7.867 1.687 -16.584 1.00 88.12 89 PHE A C 1
ATOM 693 O O . PHE A 1 89 ? 7.996 0.854 -17.491 1.00 88.12 89 PHE A O 1
ATOM 700 N N . TYR A 1 90 ? 7.927 2.997 -16.786 1.00 85.62 90 TYR A N 1
ATOM 701 C CA . TYR A 1 90 ? 8.145 3.646 -18.066 1.00 85.62 90 TYR A CA 1
ATOM 702 C C . TYR A 1 90 ? 9.496 4.352 -18.058 1.00 85.62 90 TYR A C 1
ATOM 704 O O . TYR A 1 90 ? 9.683 5.350 -17.368 1.00 85.62 90 TYR A O 1
ATOM 712 N N . LYS A 1 91 ? 10.435 3.842 -18.861 1.00 83.69 91 LYS A N 1
ATOM 713 C CA . LYS A 1 91 ? 11.732 4.492 -19.051 1.00 83.69 91 LYS A CA 1
ATOM 714 C C . LYS A 1 91 ? 11.586 5.702 -19.967 1.00 83.69 91 LYS A C 1
ATOM 716 O O . LYS A 1 91 ? 11.157 5.558 -21.116 1.00 83.69 91 LYS A O 1
ATOM 721 N N . GLY A 1 92 ? 11.977 6.864 -19.471 1.00 81.62 92 GLY A N 1
ATOM 722 C CA . GLY A 1 92 ? 12.090 8.088 -20.237 1.00 81.62 92 GLY A CA 1
ATOM 723 C C . GLY A 1 92 ? 13.222 8.015 -21.260 1.00 81.62 92 GLY A C 1
ATOM 724 O O . GLY A 1 92 ? 14.148 7.204 -21.184 1.00 81.62 92 GLY A O 1
ATOM 725 N N . ASP A 1 93 ? 13.165 8.889 -22.257 1.00 81.50 93 ASP A N 1
ATOM 726 C CA . ASP A 1 93 ? 14.215 9.023 -23.271 1.00 81.50 93 ASP A CA 1
ATOM 727 C C . ASP A 1 93 ? 15.463 9.772 -22.765 1.00 81.50 93 ASP A C 1
ATOM 729 O O . ASP A 1 93 ? 16.448 9.904 -23.499 1.00 81.50 93 ASP A O 1
ATOM 733 N N . GLY A 1 94 ? 15.432 10.260 -21.519 1.00 77.94 94 GLY A N 1
ATOM 734 C CA . GLY A 1 94 ? 16.522 11.001 -20.885 1.00 77.94 94 GLY A CA 1
ATOM 735 C C . GLY A 1 94 ? 16.756 12.383 -21.497 1.00 77.94 94 GLY A C 1
ATOM 736 O O . GLY A 1 94 ? 17.828 12.966 -21.306 1.00 77.94 94 GLY A O 1
ATOM 737 N N . TRP A 1 95 ? 15.795 12.899 -22.273 1.00 79.19 95 TRP A N 1
ATOM 738 C CA . TRP A 1 95 ? 15.901 14.201 -22.927 1.00 79.19 95 TRP A CA 1
ATOM 739 C C . TRP A 1 95 ? 14.620 15.031 -22.826 1.00 79.19 95 TRP A C 1
ATOM 741 O O . TRP A 1 95 ? 14.670 16.164 -22.352 1.00 79.19 95 TRP A O 1
ATOM 751 N N . ALA A 1 96 ? 13.486 14.489 -23.271 1.00 82.75 96 ALA A N 1
ATOM 752 C CA . ALA A 1 96 ? 12.179 15.145 -23.229 1.00 82.75 96 ALA A CA 1
ATOM 753 C C . ALA A 1 96 ? 11.217 14.503 -22.218 1.00 82.75 96 ALA A C 1
ATOM 755 O O . ALA A 1 96 ? 10.210 15.116 -21.866 1.00 82.75 96 ALA A O 1
ATOM 756 N N . THR A 1 97 ? 11.514 13.282 -21.777 1.00 79.75 97 THR A N 1
ATOM 757 C CA . THR A 1 97 ? 10.695 12.488 -20.861 1.00 79.75 97 THR A CA 1
ATOM 758 C C . THR A 1 97 ? 11.572 11.894 -19.769 1.00 79.75 97 THR A C 1
ATOM 760 O O . THR A 1 97 ? 12.614 11.303 -20.062 1.00 79.75 97 THR A O 1
ATOM 763 N N . ASP A 1 98 ? 11.142 12.082 -18.525 1.00 82.62 98 ASP A N 1
ATOM 764 C CA . ASP A 1 98 ? 11.739 11.454 -17.350 1.00 82.62 98 ASP A CA 1
ATOM 765 C C . ASP A 1 98 ? 11.185 10.030 -17.172 1.00 82.62 98 ASP A C 1
ATOM 767 O O . ASP A 1 98 ? 10.168 9.668 -17.774 1.00 82.62 98 ASP A O 1
ATOM 771 N N . ASP A 1 99 ? 11.861 9.224 -16.354 1.00 83.81 99 ASP A N 1
ATOM 772 C CA . ASP A 1 99 ? 11.344 7.923 -15.927 1.00 83.81 99 ASP A CA 1
ATOM 773 C C . ASP A 1 99 ? 10.080 8.113 -15.076 1.00 83.81 99 ASP A C 1
ATOM 775 O O . ASP A 1 99 ? 10.009 9.020 -14.244 1.00 83.81 99 ASP A O 1
ATOM 779 N N . ASN A 1 100 ? 9.088 7.245 -15.273 1.00 86.25 100 ASN A N 1
ATOM 780 C CA . ASN A 1 100 ? 7.820 7.282 -14.553 1.00 86.25 100 ASN A CA 1
ATOM 781 C C . ASN A 1 100 ? 7.418 5.889 -14.055 1.00 86.25 100 ASN A C 1
ATOM 783 O O . ASN A 1 100 ? 7.737 4.876 -14.683 1.00 86.25 100 ASN A O 1
ATOM 787 N N . ILE A 1 101 ? 6.696 5.847 -12.937 1.00 89.56 101 ILE A N 1
ATOM 788 C CA . ILE A 1 101 ? 6.109 4.626 -12.386 1.00 89.56 101 ILE A CA 1
ATOM 789 C C . ILE A 1 101 ? 4.632 4.888 -12.134 1.00 89.56 101 ILE A C 1
ATOM 791 O O . ILE A 1 101 ? 4.288 5.751 -11.331 1.00 89.56 101 ILE A O 1
ATOM 795 N N . ASP A 1 102 ? 3.780 4.116 -12.801 1.00 92.19 102 ASP A N 1
ATOM 796 C CA . ASP A 1 102 ? 2.334 4.186 -12.624 1.00 92.19 102 ASP A CA 1
ATOM 797 C C . ASP A 1 102 ? 1.885 3.028 -11.733 1.00 92.19 102 ASP A C 1
ATOM 799 O O . ASP A 1 102 ? 2.097 1.861 -12.068 1.00 92.19 102 ASP A O 1
ATOM 803 N N . PHE A 1 103 ? 1.302 3.354 -10.580 1.00 95.25 103 PHE A N 1
ATOM 804 C CA . PHE A 1 103 ? 0.849 2.377 -9.593 1.00 95.25 103 PHE A CA 1
ATOM 805 C C . PHE A 1 103 ? -0.639 2.075 -9.751 1.00 95.25 103 PHE A C 1
ATOM 807 O O . PHE A 1 103 ? -1.446 2.950 -10.057 1.00 95.25 103 PHE A O 1
ATOM 814 N N . GLU A 1 104 ? -1.011 0.831 -9.467 1.00 96.62 104 GLU A N 1
ATOM 815 C CA . GLU A 1 104 ? -2.397 0.371 -9.446 1.00 96.62 104 GLU A CA 1
ATOM 816 C C . GLU A 1 104 ? -2.622 -0.589 -8.273 1.00 96.62 104 GLU A C 1
ATOM 818 O O . GLU A 1 104 ? -1.680 -1.180 -7.740 1.00 96.62 104 GLU A O 1
ATOM 823 N N . CYS A 1 105 ? -3.883 -0.770 -7.880 1.00 97.44 105 CYS A N 1
ATOM 824 C CA . CYS A 1 105 ? -4.280 -1.763 -6.886 1.00 97.44 105 CYS A CA 1
ATOM 825 C C . CYS A 1 105 ? -5.615 -2.424 -7.253 1.00 97.44 105 CYS A C 1
ATOM 827 O O . CYS A 1 105 ? -6.377 -1.929 -8.087 1.00 97.44 105 CYS A O 1
ATOM 829 N N . VAL A 1 106 ? -5.919 -3.547 -6.602 1.00 97.19 106 VAL A N 1
ATOM 830 C CA . VAL A 1 106 ? -7.202 -4.250 -6.750 1.00 97.19 106 VAL A CA 1
ATOM 831 C C . VAL A 1 106 ? -8.305 -3.550 -5.956 1.00 97.19 106 VAL A C 1
ATOM 833 O O . VAL A 1 106 ? -9.451 -3.483 -6.408 1.00 97.19 106 VAL A O 1
ATOM 836 N N . GLY A 1 107 ? -7.977 -3.040 -4.770 1.00 95.56 107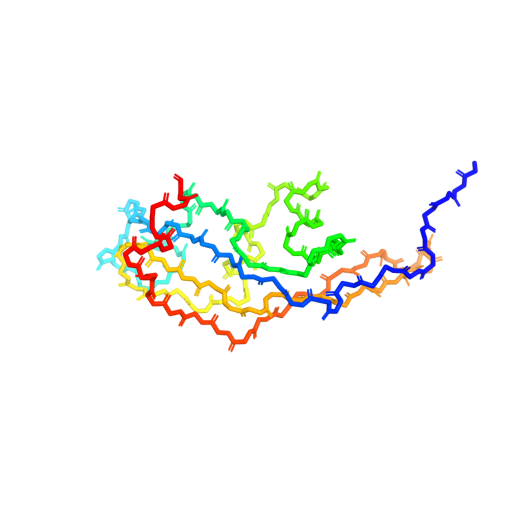 GLY A N 1
ATOM 837 C CA . GLY A 1 107 ? -8.918 -2.331 -3.915 1.00 95.56 107 GLY A CA 1
ATOM 838 C C . GLY A 1 107 ? -8.451 -2.224 -2.470 1.00 95.56 107 GLY A C 1
ATOM 839 O O . GLY A 1 107 ? -7.306 -2.516 -2.138 1.00 95.56 107 GLY A O 1
ATOM 840 N N . ILE A 1 108 ? -9.370 -1.801 -1.605 1.00 97.62 108 ILE A N 1
ATOM 841 C CA . ILE A 1 108 ? -9.126 -1.610 -0.176 1.00 97.62 108 ILE A CA 1
ATOM 842 C C . ILE A 1 108 ? -10.226 -2.275 0.652 1.00 97.62 108 ILE A C 1
ATOM 844 O O . ILE A 1 108 ? -11.416 -2.185 0.330 1.00 97.62 108 ILE A O 1
ATOM 848 N N . ARG A 1 109 ? -9.837 -2.916 1.756 1.00 97.31 109 ARG A N 1
ATOM 849 C CA . ARG A 1 109 ? -10.760 -3.544 2.712 1.00 97.31 109 ARG A CA 1
ATOM 850 C C . ARG A 1 109 ? -10.299 -3.368 4.160 1.00 97.31 109 ARG A C 1
ATOM 852 O O . ARG A 1 109 ? -9.122 -3.112 4.392 1.00 97.31 109 ARG A O 1
ATOM 859 N N . PRO A 1 110 ? -11.183 -3.537 5.159 1.00 97.88 110 PRO A N 1
ATOM 860 C CA . PRO A 1 110 ? -10.757 -3.624 6.553 1.00 97.88 110 PRO A CA 1
ATOM 861 C C . PRO A 1 110 ? -9.749 -4.763 6.769 1.00 97.88 110 PRO A C 1
ATOM 863 O O . PRO A 1 110 ? -9.906 -5.855 6.209 1.00 97.88 110 PRO A O 1
ATOM 866 N N . ALA A 1 111 ? -8.739 -4.511 7.600 1.00 97.19 111 ALA A N 1
ATOM 867 C CA . ALA A 1 111 ? -7.775 -5.524 8.008 1.00 97.19 111 ALA A CA 1
ATOM 868 C C . ALA A 1 111 ? -8.410 -6.525 8.982 1.00 97.19 111 ALA A C 1
ATOM 870 O O . ALA A 1 111 ? -9.221 -6.169 9.845 1.00 97.19 111 ALA A O 1
ATOM 871 N N . THR A 1 112 ? -8.024 -7.787 8.853 1.00 97.00 112 THR A N 1
ATOM 872 C CA . THR A 1 112 ? -8.378 -8.847 9.798 1.00 97.00 112 THR A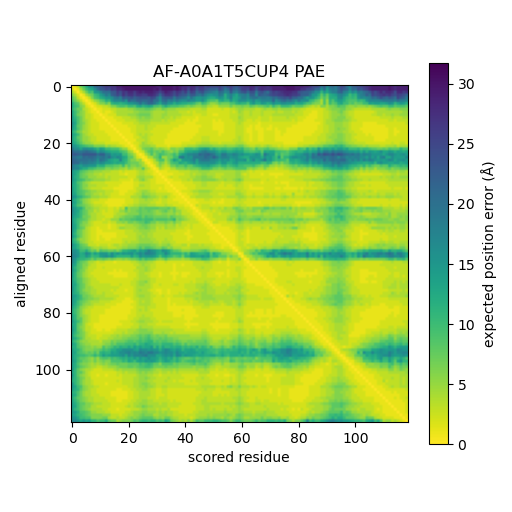 CA 1
ATOM 873 C C . THR A 1 112 ? -7.571 -8.735 11.091 1.00 97.00 112 THR A C 1
ATOM 875 O O . THR A 1 112 ? -6.564 -8.033 11.178 1.00 97.00 112 THR A O 1
ATOM 878 N N . ASP A 1 113 ? -8.007 -9.447 12.129 1.00 95.00 113 ASP A N 1
ATOM 879 C CA . ASP A 1 113 ? -7.312 -9.485 13.419 1.00 95.00 113 ASP A CA 1
ATOM 880 C C . ASP A 1 113 ? -5.865 -9.989 13.298 1.00 95.00 113 ASP A C 1
ATOM 882 O O . ASP A 1 113 ? -4.989 -9.470 13.985 1.00 95.00 113 ASP A O 1
ATOM 886 N N . GLU A 1 114 ? -5.623 -10.962 12.418 1.00 94.50 114 GLU A N 1
ATOM 887 C CA . GLU A 1 114 ? -4.297 -11.537 12.169 1.00 94.50 114 GLU A CA 1
ATOM 888 C C . GLU A 1 114 ? -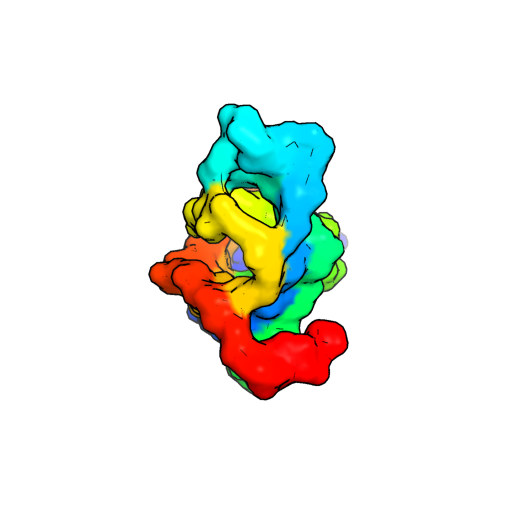3.379 -10.538 11.458 1.00 94.50 114 GLU A C 1
ATOM 890 O O . GLU A 1 114 ? -2.242 -10.351 11.881 1.00 94.50 114 GLU A O 1
ATOM 895 N N . GLU A 1 115 ? -3.886 -9.831 10.445 1.00 93.81 115 GLU A N 1
ATOM 896 C CA . GLU A 1 115 ? -3.125 -8.810 9.711 1.00 93.81 115 GLU A CA 1
ATOM 897 C C . GLU A 1 115 ? -2.759 -7.630 10.615 1.00 93.81 115 GLU A C 1
ATOM 899 O O . GLU A 1 115 ? -1.622 -7.175 10.604 1.00 93.81 115 GLU A O 1
ATOM 904 N N . ARG A 1 116 ? -3.673 -7.183 11.486 1.00 91.25 116 ARG A N 1
ATOM 905 C CA . ARG A 1 116 ? -3.383 -6.117 12.466 1.00 91.25 116 ARG A CA 1
ATOM 906 C C . ARG A 1 116 ? -2.277 -6.489 13.452 1.00 91.25 116 ARG A C 1
ATOM 908 O O . ARG A 1 116 ? -1.650 -5.600 14.013 1.00 91.25 116 ARG A O 1
ATOM 915 N N . ALA A 1 117 ? -2.047 -7.780 13.689 1.00 90.38 117 ALA A N 1
ATOM 916 C CA . ALA A 1 117 ? -0.963 -8.247 14.549 1.00 90.38 117 ALA A CA 1
ATOM 917 C C . ALA A 1 117 ? 0.412 -8.238 13.852 1.00 90.38 117 ALA A C 1
ATOM 919 O O . ALA A 1 117 ? 1.410 -8.549 14.501 1.00 90.38 117 ALA A O 1
ATOM 920 N N . MET A 1 118 ? 0.462 -7.917 12.553 1.00 84.94 118 MET A N 1
ATOM 921 C CA . MET A 1 118 ? 1.691 -7.793 11.760 1.00 84.94 118 MET A CA 1
ATOM 922 C C . MET A 1 118 ? 2.239 -6.359 11.706 1.00 84.94 118 MET A C 1
ATOM 924 O O . MET A 1 118 ? 3.321 -6.169 11.151 1.00 84.94 118 MET A O 1
ATOM 928 N N . ALA A 1 119 ? 1.494 -5.387 12.246 1.00 77.44 119 ALA A N 1
ATOM 929 C CA . ALA A 1 119 ? 1.920 -3.996 12.393 1.00 77.44 119 ALA A CA 1
ATOM 930 C C . ALA A 1 119 ? 3.045 -3.821 13.427 1.00 77.44 119 ALA A C 1
ATOM 932 O O . ALA A 1 119 ? 3.056 -4.564 14.441 1.00 77.44 119 ALA A O 1
#

Foldseek 3Di:
DPPDDPFDFQQWFWKKKWWKDADPALPPDQACVGIFTPDIDTDDTDPPDQHDLNCCVVPVVVSRVLCSVAATRPSDGAMKMFTGKHWGWDPDPVPPDHIDIGIYTPYMDHDDPVRVVVD

Secondary structure (DSSP, 8-state):
-----S---EEEEEEEEEEEEE-S-TTT-SSTTTEEEEEEEEEE--TT---HHHHIIIIIS-HHHHHHHHS---SS-EEEEEEEEEEEEE---SSS---EEEEE-SEEEEPPHHHHTT-

Organism: NCBI:txid1507287

pLDDT: mean 88.41, std 11.11, range [39.47, 98.19]

Radius of gyration: 15.67 Å; Cα contacts (8 Å, |Δi|>4): 247; chains: 1; bounding box: 44×33×38 Å